Protein AF-A0A942RCL5-F1 (afdb_monomer)

Secondary structure (DSSP, 8-state):
-EEEEETTEEEEE-GGGGTTS-S-EEEEEETTEEEEEE---TT-SEEEEEEE---SSHHHHHHHHHHHHHHHHHHHT--EEEEPPP-------

Sequence (93 aa):
EHIKIQNDTLEVTGEHVLTEAGPLSFYKNFFGADEAITNYLPNKDVWVATLIILEENPEKVWQKRDLVIKRIIAECSTKDYIDSLPDTEIEAD

Solvent-accessible surface area (backbone atoms only — not comparable to full-atom values): 5402 Å² total; per-residue (Å²): 90,32,37,38,38,45,87,42,28,40,35,39,51,62,80,72,64,59,80,78,52,67,75,68,45,82,42,71,62,47,62,74,22,54,30,29,44,25,47,70,52,92,93,56,68,63,33,39,34,41,45,41,72,82,58,101,44,72,69,53,35,53,55,50,48,55,50,23,53,53,41,45,34,65,76,67,62,34,82,45,79,44,80,56,70,77,80,76,78,77,81,78,130

Nearest PDB structures (foldseek):
  6mwz-assembly1_B  TM=3.830E-01  e=1.217E+00  Pseudomonas aeruginosa UCBPP-PA14
  6mwz-assembly1_A  TM=3.521E-01  e=1.067E+00  Pseudomonas aeruginosa UCBPP-PA14
  2idl-assembly1_A  TM=4.008E-01  e=1.300E+00  Streptococcus pneumoniae TIGR4
  5nqh-assembly2_B  TM=4.383E-01  e=3.484E+00  Homo sapiens
  3o6q-assembly1_C  TM=2.599E-01  e=4.532E+00  Bacillus subtilis

Mean predicted aligned error: 6.37 Å

Foldseek 3Di:
DKWKAADLEIEDADPVVVVPQPDWDKDACQLQARIKTKPDDPPDRIMMIDGHHDDPDPVVSVVSVVSSVVSCSVVSVRDYYHYDDYPPPPPDD

Structure (mmCIF, N/CA/C/O backbone):
data_AF-A0A942RCL5-F1
#
_entry.id   AF-A0A942RCL5-F1
#
loop_
_atom_site.group_PDB
_atom_site.id
_atom_site.type_symbol
_atom_site.label_atom_id
_atom_site.label_alt_id
_atom_site.label_comp_id
_atom_site.label_asym_id
_atom_site.labe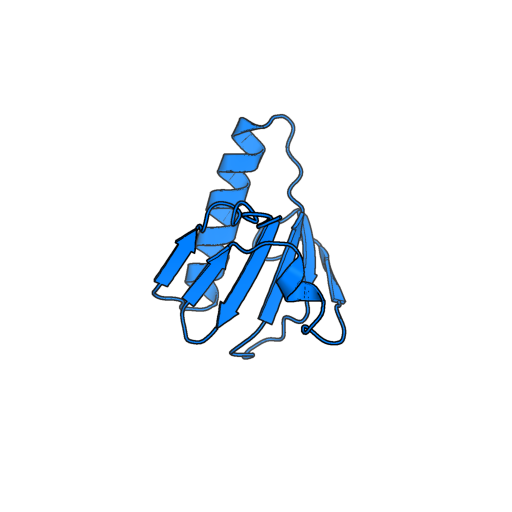l_entity_id
_atom_site.label_seq_id
_atom_site.pdbx_PDB_ins_code
_atom_site.Cartn_x
_atom_site.Cartn_y
_atom_site.Cartn_z
_atom_site.occupancy
_atom_site.B_iso_or_equiv
_atom_site.auth_seq_id
_atom_site.auth_comp_id
_atom_site.auth_asym_id
_atom_site.auth_atom_id
_atom_site.pdbx_PDB_model_num
ATOM 1 N N . GLU A 1 1 ? 7.282 -2.855 -1.055 1.00 87.94 1 GLU A N 1
ATOM 2 C CA . GLU A 1 1 ? 7.225 -1.697 -0.135 1.00 87.94 1 GLU A CA 1
ATOM 3 C C . GLU A 1 1 ? 6.242 -2.007 0.980 1.00 87.94 1 GLU A C 1
ATOM 5 O O . GLU A 1 1 ? 5.226 -2.625 0.688 1.00 87.94 1 GLU A O 1
ATOM 10 N N . HIS A 1 2 ? 6.545 -1.656 2.228 1.00 92.00 2 HIS A N 1
ATOM 11 C CA . HIS A 1 2 ? 5.652 -1.906 3.361 1.00 92.00 2 HIS A CA 1
ATOM 12 C C . HIS A 1 2 ? 4.996 -0.602 3.787 1.00 92.00 2 HIS A C 1
ATOM 14 O O . HIS A 1 2 ? 5.670 0.420 3.884 1.00 92.00 2 HIS A O 1
ATOM 20 N N . ILE A 1 3 ? 3.688 -0.644 4.019 1.00 92.44 3 ILE A N 1
ATOM 21 C CA . ILE A 1 3 ? 2.926 0.505 4.494 1.00 92.44 3 ILE A CA 1
ATOM 22 C C . ILE A 1 3 ? 2.062 0.136 5.691 1.00 92.44 3 ILE A C 1
ATOM 24 O O . ILE A 1 3 ? 1.608 -1.007 5.824 1.00 92.44 3 ILE A O 1
ATOM 28 N N . LYS A 1 4 ? 1.764 1.141 6.507 1.00 92.69 4 LYS A N 1
ATOM 29 C CA . LYS A 1 4 ? 0.785 1.095 7.585 1.00 92.69 4 LYS A CA 1
ATOM 30 C C . LYS A 1 4 ? -0.159 2.286 7.467 1.00 92.69 4 LYS A C 1
ATOM 32 O O . LYS A 1 4 ? 0.280 3.420 7.316 1.00 92.69 4 LYS A O 1
ATOM 37 N N . ILE A 1 5 ? -1.457 2.018 7.565 1.00 91.75 5 ILE A N 1
ATOM 38 C CA . ILE A 1 5 ? -2.489 3.037 7.748 1.00 91.75 5 ILE A CA 1
ATOM 39 C C . ILE A 1 5 ? -2.925 3.013 9.204 1.00 91.75 5 ILE A C 1
ATOM 41 O O . ILE A 1 5 ? -3.236 1.944 9.733 1.00 91.75 5 ILE A O 1
ATOM 45 N N . GLN A 1 6 ? -2.941 4.176 9.848 1.00 90.44 6 GLN A N 1
ATOM 46 C CA . GLN A 1 6 ? -3.473 4.352 11.195 1.00 90.44 6 GLN A CA 1
ATOM 47 C C . GLN A 1 6 ? -3.874 5.811 11.417 1.00 90.44 6 GLN A C 1
ATOM 49 O O . GLN A 1 6 ? -3.064 6.700 11.190 1.00 90.44 6 GLN A O 1
ATOM 54 N N . ASN A 1 7 ? -5.083 6.050 11.938 1.00 83.25 7 ASN A N 1
ATOM 55 C CA . ASN A 1 7 ? -5.549 7.374 12.382 1.00 83.25 7 ASN A CA 1
ATOM 56 C C . ASN A 1 7 ? -5.334 8.493 11.342 1.00 83.25 7 ASN A C 1
ATOM 58 O O . ASN A 1 7 ? -4.749 9.522 11.660 1.00 83.25 7 ASN A O 1
ATOM 62 N N . ASP A 1 8 ? -5.797 8.284 10.109 1.00 85.31 8 ASP A N 1
ATOM 63 C CA . ASP A 1 8 ? -5.610 9.202 8.974 1.00 85.31 8 ASP A CA 1
ATOM 64 C C . ASP A 1 8 ? -4.147 9.396 8.522 1.00 85.31 8 ASP A C 1
ATOM 66 O O . ASP A 1 8 ? -3.874 10.294 7.729 1.00 85.31 8 ASP A O 1
ATOM 70 N N . THR A 1 9 ? -3.207 8.556 8.950 1.00 89.19 9 THR A N 1
ATOM 71 C CA . THR A 1 9 ? -1.804 8.618 8.513 1.00 89.19 9 THR A CA 1
ATOM 72 C C . THR A 1 9 ? -1.453 7.405 7.667 1.00 89.19 9 THR A C 1
ATOM 74 O O . THR A 1 9 ? -1.758 6.274 8.053 1.00 89.19 9 THR A O 1
ATOM 77 N N . LEU A 1 10 ? -0.782 7.636 6.535 1.00 92.00 10 LEU A N 1
ATOM 78 C CA . LEU A 1 10 ? -0.057 6.611 5.788 1.00 92.00 10 LEU A CA 1
ATOM 79 C C . LEU A 1 10 ? 1.429 6.707 6.114 1.00 92.00 10 LEU A C 1
ATOM 81 O O . LEU A 1 10 ? 2.060 7.727 5.855 1.00 92.00 10 LEU A O 1
ATOM 85 N N . GLU A 1 11 ? 1.985 5.625 6.637 1.00 91.12 11 GLU A N 1
ATOM 86 C CA . GLU A 1 11 ? 3.403 5.497 6.955 1.00 91.12 11 GLU A CA 1
ATOM 87 C C . GLU A 1 11 ? 4.038 4.425 6.063 1.00 91.12 11 GLU A C 1
ATOM 89 O O . GLU A 1 11 ? 3.519 3.310 5.970 1.00 91.12 11 GLU A O 1
ATOM 94 N N . VAL A 1 12 ? 5.148 4.754 5.401 1.00 88.06 12 VAL A N 1
ATOM 95 C CA . VAL A 1 12 ? 6.037 3.780 4.757 1.00 88.06 12 VAL A CA 1
ATOM 96 C C . VAL A 1 12 ? 6.990 3.251 5.823 1.00 88.06 12 VAL A C 1
ATOM 98 O O . VAL A 1 12 ? 7.646 4.028 6.513 1.00 88.06 12 VAL A O 1
ATOM 101 N N . THR A 1 13 ? 7.043 1.931 5.985 1.00 84.56 13 THR A N 1
ATOM 102 C CA . THR A 1 13 ? 7.727 1.281 7.111 1.00 84.56 13 THR A CA 1
ATOM 103 C C . THR A 1 13 ? 8.709 0.207 6.646 1.00 84.56 13 THR A C 1
ATOM 105 O O . THR A 1 13 ? 8.733 -0.197 5.482 1.00 84.56 13 THR A O 1
ATOM 108 N N . 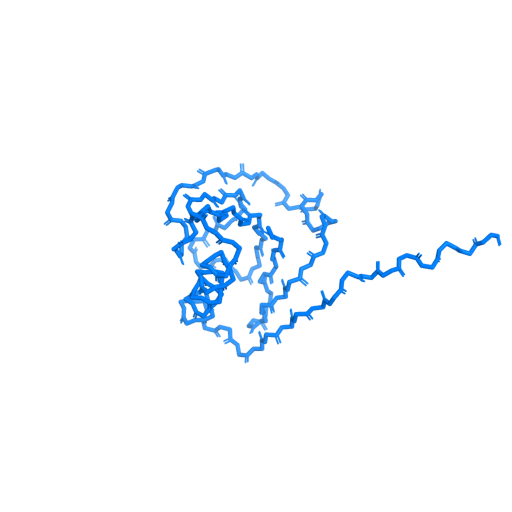GLY A 1 14 ? 9.496 -0.323 7.585 1.00 78.94 14 GLY A N 1
ATOM 109 C CA . GLY A 1 14 ? 10.229 -1.578 7.400 1.00 78.94 14 GLY A CA 1
ATOM 110 C C . GLY A 1 14 ? 9.334 -2.824 7.497 1.00 78.94 14 GLY A C 1
ATOM 111 O O . GLY A 1 14 ? 8.122 -2.731 7.706 1.00 78.94 14 GLY A O 1
ATOM 112 N N . GLU A 1 15 ? 9.947 -4.007 7.386 1.00 72.62 15 GLU A N 1
ATOM 113 C CA . GLU A 1 15 ? 9.270 -5.323 7.398 1.00 72.62 15 GLU A CA 1
ATOM 114 C C . GLU A 1 15 ? 8.573 -5.655 8.731 1.00 72.62 15 GLU A C 1
ATOM 116 O O . GLU A 1 15 ? 7.650 -6.472 8.778 1.00 72.62 15 GLU A O 1
ATOM 121 N N . HIS A 1 16 ? 8.971 -4.982 9.813 1.00 72.56 16 HIS A N 1
ATOM 122 C CA . HIS A 1 16 ? 8.492 -5.225 11.174 1.00 72.56 16 HIS A CA 1
ATOM 123 C C . HIS A 1 16 ? 6.972 -5.086 11.347 1.00 72.56 16 HIS A C 1
ATOM 125 O O . HIS A 1 16 ? 6.402 -5.727 12.221 1.00 72.56 16 HIS A O 1
ATOM 131 N N . VAL A 1 17 ? 6.277 -4.317 10.505 1.00 72.88 17 VAL A N 1
ATOM 132 C CA . VAL A 1 17 ? 4.825 -4.099 10.657 1.00 72.88 17 VAL A CA 1
ATOM 133 C C . VAL A 1 17 ? 3.965 -5.319 10.322 1.00 72.88 17 VAL A C 1
ATOM 135 O O . VAL A 1 17 ? 2.788 -5.362 10.679 1.00 72.88 17 VAL A O 1
ATOM 138 N N . LEU A 1 18 ? 4.522 -6.316 9.631 1.00 73.19 18 LEU A N 1
ATOM 139 C CA . LEU A 1 18 ? 3.779 -7.517 9.246 1.00 73.19 18 LEU A CA 1
ATOM 140 C C . LEU A 1 18 ? 3.659 -8.535 10.382 1.00 73.19 18 LEU A C 1
ATOM 142 O O . LEU A 1 18 ? 2.712 -9.321 10.388 1.00 73.19 18 LEU A O 1
ATOM 146 N N . THR A 1 19 ? 4.589 -8.535 11.341 1.00 74.69 19 THR A N 1
ATOM 147 C CA . THR A 1 19 ? 4.641 -9.547 12.411 1.00 74.69 19 THR A CA 1
ATOM 148 C C . THR A 1 19 ? 3.456 -9.436 13.373 1.00 74.69 19 THR A C 1
ATOM 150 O O . THR A 1 19 ? 2.993 -10.445 13.902 1.00 74.69 19 THR A O 1
ATOM 153 N N . GLU A 1 20 ? 2.903 -8.232 13.532 1.00 74.50 20 GLU A N 1
ATOM 154 C CA . GLU A 1 20 ? 1.760 -7.946 14.410 1.00 74.50 20 GLU A CA 1
ATOM 155 C C . GLU A 1 20 ? 0.416 -7.863 13.660 1.00 74.50 20 GLU A C 1
ATOM 157 O O . GLU A 1 20 ? -0.637 -7.649 14.259 1.00 74.50 20 GLU A O 1
ATOM 162 N N . ALA A 1 21 ? 0.416 -8.052 12.337 1.00 79.19 21 ALA A N 1
ATOM 163 C CA . ALA A 1 21 ? -0.731 -7.761 11.476 1.00 79.19 21 ALA A CA 1
ATOM 164 C C . ALA A 1 21 ? -1.888 -8.774 11.569 1.00 79.19 21 ALA A C 1
ATOM 166 O O . ALA A 1 21 ? -2.983 -8.514 11.052 1.00 79.19 21 ALA A O 1
ATOM 167 N N . GLY A 1 22 ? -1.667 -9.926 12.204 1.00 83.25 22 GLY A N 1
ATOM 168 C CA . GLY A 1 22 ? -2.603 -11.047 12.166 1.00 83.25 22 GLY A CA 1
ATOM 169 C C . GLY A 1 22 ? -2.710 -11.665 10.760 1.00 83.25 22 GLY A C 1
ATOM 170 O O . GLY A 1 22 ? -1.760 -11.591 9.981 1.00 83.25 22 GLY A O 1
ATOM 171 N N . PRO A 1 23 ? -3.841 -12.310 10.412 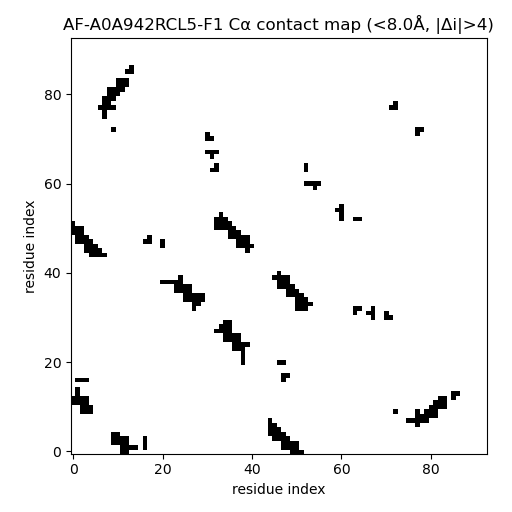1.00 88.75 23 PRO A N 1
ATOM 172 C CA . PRO A 1 23 ? -3.998 -12.976 9.121 1.00 88.75 23 PRO A CA 1
ATOM 173 C C . PRO A 1 23 ? -3.885 -12.007 7.938 1.00 88.75 23 PRO A C 1
ATOM 175 O O . PRO A 1 23 ? -4.588 -10.996 7.874 1.00 88.75 23 PRO A O 1
ATOM 178 N N . LEU A 1 24 ? -3.037 -12.362 6.974 1.00 93.50 24 LEU A N 1
ATOM 179 C CA . LEU A 1 24 ? -2.829 -11.609 5.742 1.00 93.50 24 LEU A CA 1
ATOM 180 C C . LEU A 1 24 ? -3.551 -12.285 4.576 1.00 93.50 24 LEU A C 1
ATOM 182 O O . LEU A 1 24 ? -3.586 -13.510 4.465 1.00 93.50 24 LEU A O 1
ATOM 186 N N . SER A 1 25 ? -4.119 -11.469 3.698 1.00 94.75 25 SER A N 1
ATOM 187 C CA . SER A 1 25 ? -4.758 -11.888 2.455 1.00 94.75 25 SER A CA 1
ATOM 188 C C . SER A 1 25 ? -3.971 -11.363 1.262 1.00 94.75 25 SER A C 1
ATOM 190 O O . SER A 1 25 ? -3.414 -10.266 1.303 1.00 94.75 25 SER A O 1
ATOM 192 N N . PHE A 1 26 ? -3.932 -12.158 0.198 1.00 96.19 26 PHE A N 1
ATOM 193 C CA . PHE A 1 26 ? -3.296 -11.789 -1.059 1.00 96.19 26 PHE A CA 1
ATOM 194 C C . PHE A 1 26 ? -4.325 -11.189 -2.020 1.00 96.19 26 PHE A C 1
ATOM 196 O O . PHE A 1 26 ? -5.380 -11.781 -2.257 1.00 96.19 26 PHE A O 1
ATOM 203 N N . TYR A 1 27 ? -3.990 -10.045 -2.607 1.00 96.12 27 TYR A N 1
ATOM 204 C CA . TYR A 1 27 ? -4.809 -9.338 -3.584 1.00 96.12 27 TYR A CA 1
ATOM 205 C C . TYR A 1 27 ? -3.996 -9.016 -4.832 1.00 9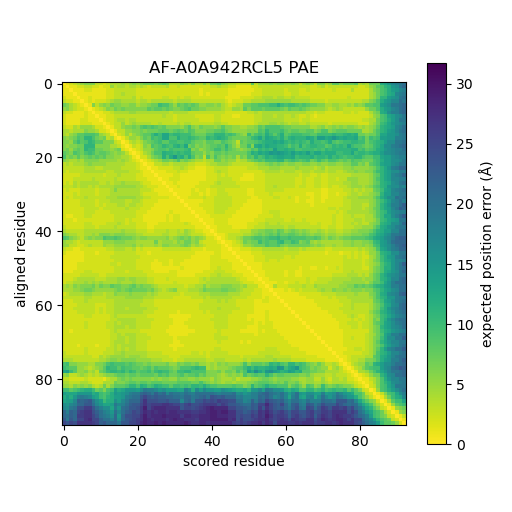6.12 27 TYR A C 1
ATOM 207 O O . TYR A 1 27 ? -2.821 -8.671 -4.750 1.00 96.12 27 TYR A O 1
ATOM 215 N N . LYS A 1 28 ? -4.654 -9.073 -5.990 1.00 96.31 28 LYS A N 1
ATOM 216 C CA . LYS A 1 28 ? -4.136 -8.524 -7.249 1.00 96.31 28 LYS A CA 1
ATOM 217 C C . LYS A 1 28 ? -4.795 -7.178 -7.524 1.00 96.31 28 LYS A C 1
ATOM 219 O O . LYS A 1 28 ? -5.964 -7.008 -7.180 1.00 96.31 28 LYS A O 1
ATOM 224 N N . ASN A 1 29 ? -4.089 -6.271 -8.197 1.00 94.69 29 ASN A N 1
ATOM 225 C CA . ASN A 1 29 ? -4.587 -4.939 -8.563 1.00 94.69 29 ASN A CA 1
ATOM 226 C C . ASN A 1 29 ? -5.074 -4.122 -7.348 1.00 94.69 29 ASN A C 1
ATOM 228 O O . ASN A 1 29 ? -6.177 -3.572 -7.346 1.00 94.69 29 ASN A O 1
ATOM 232 N N . PHE A 1 30 ? -4.260 -4.053 -6.295 1.00 94.94 30 PHE A N 1
ATOM 233 C CA . PHE A 1 30 ? -4.607 -3.417 -5.023 1.00 94.94 30 PHE A CA 1
ATOM 234 C C . PHE A 1 30 ? -4.224 -1.930 -5.031 1.00 94.94 30 PHE A C 1
ATOM 236 O O . PHE A 1 30 ? -3.044 -1.595 -5.021 1.00 94.94 30 PHE A O 1
ATOM 243 N N . PHE A 1 31 ? -5.210 -1.027 -5.108 1.00 93.94 31 PHE A N 1
ATOM 244 C CA . PHE A 1 31 ? -5.000 0.431 -5.248 1.00 93.94 31 PHE A CA 1
ATOM 245 C C . PHE A 1 31 ? -4.041 0.830 -6.393 1.00 93.94 31 PHE A C 1
ATOM 247 O O . PHE A 1 31 ? -3.443 1.901 -6.380 1.00 93.94 31 PHE A O 1
ATOM 254 N N . GLY A 1 32 ? -3.921 -0.015 -7.422 1.00 94.12 32 GLY A N 1
ATOM 255 C CA . GLY A 1 32 ? -3.008 0.177 -8.556 1.00 94.12 32 GLY A CA 1
ATOM 256 C C . GLY A 1 32 ? -1.657 -0.538 -8.433 1.00 94.12 32 GLY A C 1
ATOM 257 O O . GLY A 1 32 ? -0.923 -0.573 -9.418 1.00 94.12 32 GLY A O 1
ATOM 258 N N . ALA A 1 33 ? -1.336 -1.131 -7.277 1.00 96.38 33 ALA A N 1
ATOM 259 C CA . ALA A 1 33 ? -0.230 -2.076 -7.161 1.00 96.38 33 ALA A CA 1
ATOM 260 C C . ALA A 1 33 ? -0.604 -3.384 -7.861 1.00 96.38 33 ALA A C 1
ATOM 262 O O . ALA A 1 33 ? -1.770 -3.790 -7.836 1.00 96.38 33 ALA A O 1
ATOM 263 N N . ASP A 1 34 ? 0.375 -4.050 -8.469 1.00 97.69 34 ASP A N 1
ATOM 264 C CA . ASP A 1 34 ? 0.137 -5.304 -9.186 1.00 97.69 34 ASP A CA 1
ATOM 265 C C . ASP A 1 34 ? -0.340 -6.387 -8.220 1.00 97.69 34 ASP A C 1
ATOM 267 O O . ASP A 1 34 ? -1.331 -7.076 -8.484 1.00 97.69 34 ASP A O 1
ATOM 271 N N . GLU A 1 35 ? 0.313 -6.473 -7.061 1.00 97.62 35 GLU A N 1
ATOM 272 C CA . GLU A 1 35 ? -0.041 -7.400 -5.996 1.00 97.62 35 GLU A CA 1
ATOM 273 C C . GLU A 1 35 ? 0.115 -6.744 -4.619 1.00 97.62 35 GLU A C 1
ATOM 275 O O . GLU A 1 35 ? 0.914 -5.823 -4.425 1.00 97.62 35 GLU A O 1
ATOM 280 N N . ALA A 1 36 ? -0.654 -7.226 -3.647 1.00 96.56 36 ALA A N 1
ATOM 281 C CA . ALA A 1 36 ? -0.504 -6.838 -2.256 1.00 96.56 36 ALA A CA 1
ATOM 282 C C . ALA A 1 36 ? -0.783 -8.001 -1.308 1.00 96.56 36 ALA A C 1
ATOM 284 O O . ALA A 1 36 ? -1.696 -8.798 -1.523 1.00 96.56 36 ALA A O 1
ATOM 285 N N . ILE A 1 37 ? -0.022 -8.050 -0.219 1.00 95.50 37 ILE A N 1
ATOM 286 C CA . ILE A 1 37 ? -0.280 -8.921 0.926 1.00 95.50 37 ILE A CA 1
ATOM 287 C C . ILE A 1 37 ? -0.679 -8.015 2.084 1.00 95.50 37 ILE A C 1
ATOM 289 O O . ILE A 1 37 ? 0.109 -7.175 2.508 1.00 95.50 37 ILE A O 1
ATOM 293 N N . THR A 1 38 ? -1.913 -8.133 2.567 1.00 95.44 38 THR A N 1
ATOM 294 C CA . THR A 1 38 ? -2.477 -7.153 3.502 1.00 95.44 38 THR A CA 1
ATOM 295 C C . THR A 1 38 ? -3.559 -7.741 4.399 1.00 95.44 38 THR A C 1
ATOM 297 O O . THR A 1 38 ? -4.257 -8.681 4.023 1.00 95.44 38 THR A O 1
ATOM 300 N N . ASN A 1 39 ? -3.729 -7.159 5.586 1.00 94.19 39 ASN A N 1
ATOM 301 C CA . ASN A 1 39 ? -4.886 -7.387 6.456 1.00 94.19 39 ASN A CA 1
ATOM 302 C C . ASN A 1 39 ? -5.992 -6.322 6.266 1.00 94.19 39 ASN A C 1
ATOM 304 O O . ASN A 1 39 ? -6.817 -6.127 7.171 1.00 94.19 39 ASN A O 1
ATOM 308 N N . TYR A 1 40 ? -5.974 -5.604 5.135 1.00 93.31 40 TYR A N 1
ATOM 309 C CA . TYR A 1 40 ? -6.972 -4.604 4.770 1.00 93.31 40 TYR A CA 1
ATOM 310 C C . TYR A 1 40 ? -8.371 -5.212 4.706 1.00 93.31 40 TYR A C 1
ATOM 312 O O . TYR A 1 40 ? -8.590 -6.281 4.131 1.00 93.31 40 TYR A O 1
ATOM 320 N N . LEU A 1 41 ? -9.323 -4.472 5.268 1.00 87.94 41 LEU A N 1
ATOM 321 C CA . LEU A 1 41 ? -10.751 -4.693 5.117 1.00 87.94 41 LEU A CA 1
ATOM 322 C C . LEU A 1 41 ? -11.417 -3.331 4.891 1.00 87.94 41 LEU A C 1
ATOM 324 O O . LEU A 1 41 ? -10.963 -2.338 5.472 1.00 8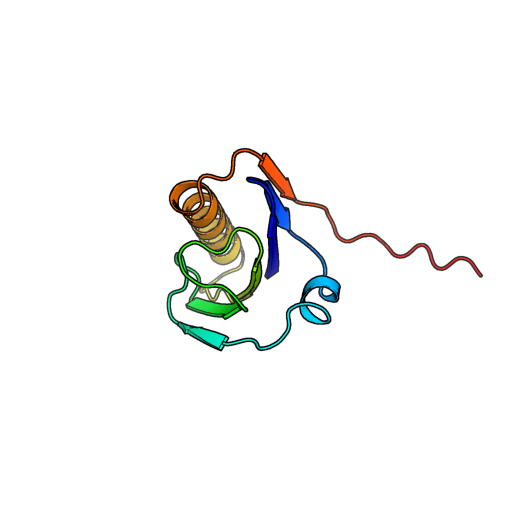7.94 41 LEU A O 1
ATOM 328 N N . PRO A 1 42 ? -12.503 -3.263 4.104 1.00 83.38 42 PRO A N 1
ATOM 329 C CA . PRO A 1 42 ? -13.282 -2.038 3.982 1.00 83.38 42 PRO A CA 1
ATOM 330 C C . PRO A 1 42 ? -13.688 -1.503 5.363 1.00 83.38 42 PRO A C 1
ATOM 332 O O . PRO A 1 42 ? -14.168 -2.265 6.203 1.00 83.38 42 PRO A O 1
ATOM 335 N N . ASN A 1 43 ? -13.519 -0.195 5.580 1.00 80.19 43 ASN A N 1
ATOM 336 C CA . ASN A 1 43 ? -13.800 0.513 6.841 1.00 80.19 43 ASN A CA 1
ATOM 337 C C . ASN A 1 43 ? -12.913 0.129 8.040 1.00 80.19 43 ASN A C 1
ATOM 339 O O . ASN A 1 43 ? -13.282 0.400 9.180 1.00 80.19 43 ASN A O 1
ATOM 343 N N . LYS A 1 44 ? -11.767 -0.522 7.820 1.00 86.69 44 LYS A N 1
ATOM 344 C CA . LYS A 1 44 ? -10.803 -0.781 8.892 1.00 86.69 44 LYS A CA 1
ATOM 345 C C . LYS A 1 44 ? -9.867 0.416 9.056 1.00 86.69 44 LYS A C 1
ATOM 347 O O . LYS A 1 44 ? -9.134 0.745 8.128 1.00 86.69 44 LYS A O 1
ATOM 352 N N . ASP A 1 45 ? -9.843 0.995 10.253 1.00 85.62 45 ASP A N 1
ATOM 353 C CA . ASP A 1 45 ? -9.037 2.191 10.556 1.00 85.62 45 ASP A CA 1
ATOM 354 C C . ASP A 1 45 ? -7.528 1.916 10.616 1.00 85.62 45 ASP A C 1
ATOM 356 O O . ASP A 1 45 ? -6.718 2.827 10.446 1.00 85.62 45 ASP A O 1
ATOM 360 N N . VAL A 1 46 ? -7.142 0.660 10.883 1.00 91.00 46 VAL A N 1
ATOM 361 C CA . VAL A 1 46 ? -5.740 0.248 11.008 1.00 91.00 46 VAL A CA 1
ATOM 362 C C . VAL A 1 46 ? -5.460 -1.005 10.195 1.00 91.00 46 VAL A C 1
ATOM 364 O O . VAL A 1 46 ? -6.037 -2.070 10.438 1.00 91.00 46 VAL A O 1
ATOM 367 N N . TRP A 1 47 ? -4.539 -0.902 9.246 1.00 93.50 47 TRP A N 1
ATOM 368 C CA . TRP A 1 47 ? -4.108 -2.027 8.422 1.00 93.50 47 TRP A CA 1
ATOM 369 C C . TRP A 1 47 ? -2.699 -1.814 7.883 1.00 93.50 47 TRP A C 1
ATOM 371 O O . TRP A 1 47 ? -2.183 -0.701 7.868 1.00 93.50 47 TRP A O 1
ATOM 381 N N . VAL A 1 48 ? -2.076 -2.905 7.456 1.00 94.50 48 VAL A N 1
ATOM 382 C CA . VAL A 1 48 ? -0.741 -2.906 6.858 1.00 94.50 48 VAL A CA 1
ATOM 383 C C . VAL A 1 48 ? -0.774 -3.617 5.520 1.00 94.50 48 VAL A C 1
ATOM 385 O O . VAL A 1 48 ? -1.618 -4.494 5.299 1.00 94.50 48 VAL A O 1
ATOM 388 N N . ALA A 1 49 ? 0.144 -3.271 4.628 1.00 94.38 49 ALA A N 1
ATOM 389 C CA . ALA A 1 49 ? 0.319 -3.986 3.375 1.00 94.38 49 ALA A CA 1
ATOM 390 C C . ALA A 1 49 ? 1.778 -4.049 2.949 1.00 94.38 49 ALA A C 1
ATOM 392 O O . ALA A 1 49 ? 2.507 -3.067 3.048 1.00 94.38 49 ALA A O 1
ATOM 393 N N . THR A 1 50 ? 2.156 -5.183 2.371 1.00 94.75 50 THR A N 1
ATOM 394 C CA . THR A 1 50 ? 3.280 -5.263 1.441 1.00 94.75 50 THR A CA 1
ATOM 395 C C . THR A 1 50 ? 2.749 -5.020 0.038 1.00 94.75 50 THR A C 1
ATOM 397 O O . THR A 1 50 ? 1.998 -5.842 -0.484 1.00 94.75 50 THR A O 1
ATOM 400 N N . LEU A 1 51 ? 3.137 -3.905 -0.571 1.00 95.12 51 LEU A N 1
ATOM 401 C CA . LEU A 1 51 ? 2.852 -3.562 -1.960 1.00 95.12 51 LEU A CA 1
ATOM 402 C C . LEU A 1 51 ? 3.957 -4.110 -2.865 1.00 95.12 51 LEU A C 1
ATOM 404 O O . LEU A 1 51 ? 5.149 -3.869 -2.627 1.00 95.12 51 LEU A O 1
ATOM 408 N N . ILE A 1 52 ? 3.555 -4.820 -3.913 1.00 95.44 52 ILE A N 1
ATOM 409 C CA . ILE A 1 52 ? 4.435 -5.360 -4.946 1.00 95.44 52 ILE A CA 1
ATOM 410 C C . ILE A 1 52 ? 4.093 -4.646 -6.253 1.00 95.44 52 ILE A C 1
ATOM 412 O O . ILE A 1 52 ? 2.953 -4.672 -6.722 1.00 95.44 52 ILE A O 1
ATOM 416 N N . ILE A 1 53 ? 5.098 -3.976 -6.812 1.00 95.94 53 ILE A N 1
ATOM 417 C CA . ILE A 1 53 ? 4.979 -3.158 -8.015 1.00 95.94 53 ILE A CA 1
ATOM 418 C C . ILE A 1 53 ? 5.977 -3.683 -9.037 1.00 95.94 53 ILE A C 1
ATOM 420 O O . ILE A 1 53 ? 7.176 -3.753 -8.766 1.00 95.94 53 ILE A O 1
ATOM 424 N N . LEU A 1 54 ? 5.471 -4.046 -10.208 1.00 94.62 54 LEU A N 1
ATOM 425 C CA . LEU A 1 54 ? 6.236 -4.506 -11.355 1.00 94.62 54 LEU A CA 1
ATOM 426 C C . LEU A 1 54 ? 6.088 -3.503 -12.494 1.00 94.62 54 LEU A C 1
ATOM 428 O O . LEU A 1 54 ? 4.978 -3.187 -12.915 1.00 94.62 54 LEU A O 1
ATOM 432 N N . GLU A 1 55 ? 7.223 -3.051 -13.019 1.00 96.25 55 GLU A N 1
ATOM 433 C CA . GLU A 1 55 ? 7.310 -2.235 -14.227 1.00 96.25 55 GLU A CA 1
ATOM 434 C C . GLU A 1 55 ? 8.585 -2.573 -15.004 1.00 96.25 55 GLU A C 1
ATOM 436 O O . GLU A 1 55 ? 9.518 -3.184 -14.484 1.00 96.25 55 GLU A O 1
ATOM 441 N N . GLU A 1 56 ? 8.631 -2.155 -16.268 1.00 94.31 56 GLU A N 1
ATOM 442 C CA . GLU A 1 56 ? 9.725 -2.471 -17.198 1.00 94.31 56 GLU A CA 1
ATOM 443 C C . GLU A 1 56 ? 11.068 -1.835 -16.812 1.00 94.31 56 GLU A C 1
ATOM 445 O O . GLU A 1 56 ? 12.120 -2.266 -17.282 1.00 94.31 56 GLU A O 1
ATOM 450 N N . ASN A 1 57 ? 11.043 -0.773 -16.004 1.00 95.31 57 ASN A N 1
ATOM 451 C CA . ASN A 1 57 ? 12.243 -0.090 -15.545 1.00 95.31 57 ASN A CA 1
ATOM 452 C C . ASN A 1 57 ? 12.030 0.580 -14.175 1.00 95.31 57 ASN A C 1
ATOM 454 O O . ASN A 1 57 ? 10.887 0.862 -13.802 1.00 95.31 57 ASN A O 1
ATOM 458 N N . PRO A 1 58 ? 13.119 0.882 -13.443 1.00 93.44 58 PRO A N 1
ATOM 459 C CA . PRO A 1 58 ? 13.027 1.466 -12.106 1.00 93.44 58 PRO A CA 1
ATOM 460 C C . PRO A 1 58 ? 12.288 2.808 -12.049 1.00 93.44 58 PRO A C 1
ATOM 462 O O . PRO A 1 58 ? 11.553 3.049 -11.100 1.00 93.44 58 PRO A O 1
ATOM 465 N N . GLU A 1 59 ? 12.436 3.678 -13.053 1.00 95.19 59 GLU A N 1
ATOM 466 C CA . GLU A 1 59 ? 11.754 4.981 -13.077 1.00 95.19 59 GLU A CA 1
ATOM 467 C C . GLU A 1 59 ? 10.228 4.811 -13.107 1.00 95.19 59 GLU A C 1
ATOM 469 O O . GLU A 1 59 ? 9.510 5.455 -12.341 1.00 95.19 59 GLU A O 1
ATOM 474 N N . LYS A 1 60 ? 9.730 3.880 -13.926 1.00 95.88 60 LYS A N 1
ATOM 475 C CA . LYS A 1 60 ? 8.308 3.525 -13.971 1.00 95.88 60 LYS A CA 1
ATOM 476 C C . LYS A 1 60 ? 7.828 2.893 -12.664 1.00 95.88 60 LYS A C 1
ATOM 478 O O . LYS A 1 60 ? 6.711 3.190 -12.246 1.00 95.88 60 LYS A O 1
ATOM 483 N N . VAL A 1 61 ? 8.654 2.075 -11.997 1.00 94.94 61 VAL A N 1
ATOM 484 C CA . VAL A 1 61 ? 8.319 1.528 -10.666 1.00 94.94 61 VAL A CA 1
ATOM 485 C C . VAL A 1 61 ? 8.050 2.670 -9.686 1.00 94.94 61 VAL A C 1
ATOM 487 O O . VAL A 1 61 ? 7.010 2.663 -9.032 1.00 94.94 61 VAL A O 1
ATOM 490 N N . TRP A 1 62 ? 8.928 3.678 -9.630 1.00 92.94 62 TRP A N 1
ATOM 491 C CA . TRP A 1 62 ? 8.752 4.842 -8.753 1.00 92.94 62 TRP A CA 1
ATOM 492 C C . TRP A 1 62 ? 7.510 5.662 -9.108 1.00 92.94 62 TRP A C 1
ATOM 494 O O . TRP A 1 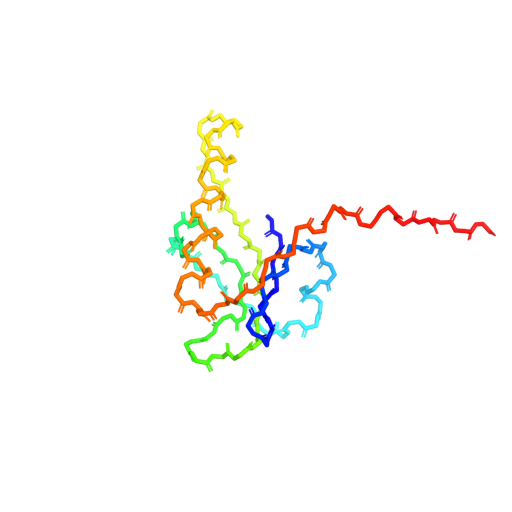62 ? 6.720 5.996 -8.229 1.00 92.94 62 TRP A O 1
ATOM 504 N N . GLN A 1 63 ? 7.274 5.917 -10.397 1.00 95.62 63 GLN A N 1
ATOM 505 C CA . GLN A 1 63 ? 6.072 6.629 -10.845 1.00 95.62 63 GLN A CA 1
ATOM 506 C C . GLN A 1 63 ? 4.787 5.884 -10.457 1.00 95.62 63 GLN A C 1
ATOM 508 O O . GLN A 1 63 ? 3.840 6.494 -9.959 1.00 95.62 63 GLN A O 1
ATOM 513 N N . LYS A 1 64 ? 4.743 4.561 -10.659 1.00 95.81 64 LYS A N 1
ATOM 514 C CA . LYS A 1 64 ? 3.590 3.731 -10.292 1.00 95.81 64 LYS A CA 1
ATOM 515 C C . LYS A 1 64 ? 3.402 3.677 -8.785 1.00 95.81 64 LYS A C 1
ATOM 517 O O . LYS A 1 64 ? 2.278 3.828 -8.318 1.00 95.81 64 LYS A O 1
ATOM 522 N N . ARG A 1 65 ? 4.486 3.538 -8.028 1.00 94.62 65 ARG A N 1
ATOM 523 C CA . ARG A 1 65 ? 4.482 3.603 -6.565 1.00 94.62 65 ARG A CA 1
ATOM 524 C C . ARG A 1 65 ? 3.858 4.897 -6.058 1.00 94.62 65 ARG A C 1
ATOM 526 O O . ARG A 1 65 ? 2.903 4.839 -5.288 1.00 94.62 65 ARG A O 1
ATOM 533 N N . ASP A 1 66 ? 4.281 6.047 -6.570 1.00 93.88 66 ASP A N 1
ATOM 534 C CA . ASP A 1 66 ? 3.712 7.335 -6.167 1.00 93.88 66 ASP A CA 1
ATOM 535 C C . ASP A 1 66 ? 2.213 7.446 -6.497 1.00 93.88 66 ASP A C 1
ATOM 537 O O . ASP A 1 66 ? 1.447 8.054 -5.746 1.00 93.88 66 ASP A O 1
ATOM 541 N N . LEU A 1 67 ? 1.766 6.853 -7.610 1.00 95.62 67 LEU A N 1
ATOM 542 C CA . LEU A 1 67 ? 0.344 6.787 -7.961 1.00 95.62 67 LEU A CA 1
ATOM 543 C C . LEU A 1 67 ? -0.448 5.886 -7.008 1.00 95.62 67 LEU A C 1
ATOM 545 O O . LEU A 1 67 ? -1.551 6.261 -6.610 1.00 95.62 67 LEU A O 1
ATOM 549 N N . VAL A 1 68 ? 0.109 4.735 -6.624 1.00 95.44 68 VAL A N 1
ATOM 550 C CA . VAL A 1 68 ? -0.504 3.823 -5.648 1.00 95.44 68 VAL A CA 1
ATOM 551 C C . VAL A 1 68 ? -0.668 4.518 -4.303 1.00 95.44 68 VAL A C 1
ATOM 553 O O . VAL A 1 68 ? -1.775 4.555 -3.772 1.00 95.44 68 VAL A O 1
ATOM 556 N N . ILE A 1 69 ? 0.391 5.145 -3.789 1.00 93.00 69 ILE A N 1
ATOM 557 C CA . ILE A 1 69 ? 0.351 5.877 -2.519 1.00 93.00 69 ILE A CA 1
ATOM 558 C C . ILE A 1 69 ? -0.693 6.997 -2.567 1.00 93.00 69 ILE A C 1
ATOM 560 O O . ILE A 1 69 ? -1.560 7.065 -1.697 1.00 93.00 69 ILE A O 1
ATOM 564 N N . LYS A 1 70 ? -0.698 7.824 -3.622 1.00 93.06 70 LYS A N 1
ATOM 565 C CA . LYS A 1 70 ? -1.716 8.877 -3.802 1.00 93.06 70 LYS A CA 1
ATOM 566 C C . LYS A 1 70 ? -3.137 8.324 -3.805 1.00 93.06 70 LYS A C 1
ATOM 568 O O . LYS A 1 70 ? -4.045 8.963 -3.275 1.00 93.06 70 LYS A O 1
ATOM 573 N N . ARG A 1 71 ? -3.341 7.153 -4.407 1.00 94.38 71 ARG A N 1
ATOM 574 C CA . ARG A 1 71 ? -4.652 6.515 -4.475 1.00 94.38 71 ARG A CA 1
ATOM 575 C C . ARG A 1 71 ? -5.098 5.977 -3.121 1.00 94.38 71 ARG A C 1
ATOM 577 O O . ARG A 1 71 ? -6.249 6.191 -2.755 1.00 94.38 71 ARG A O 1
ATOM 584 N N . ILE A 1 72 ? -4.198 5.354 -2.362 1.00 92.44 72 ILE A N 1
ATOM 585 C CA . ILE A 1 72 ? -4.483 4.918 -0.989 1.00 92.44 72 ILE A CA 1
ATOM 586 C C . ILE A 1 72 ? -4.843 6.128 -0.128 1.00 92.44 72 ILE A C 1
ATOM 588 O O . ILE A 1 72 ? -5.854 6.085 0.566 1.00 92.44 72 ILE A O 1
ATOM 592 N N . ILE A 1 73 ? -4.084 7.224 -0.236 1.00 90.31 73 ILE A N 1
ATOM 593 C CA . ILE A 1 73 ? -4.354 8.460 0.508 1.00 90.31 73 ILE A CA 1
ATOM 594 C C . ILE A 1 73 ? -5.758 8.995 0.204 1.00 90.31 73 ILE A C 1
ATOM 596 O O . ILE A 1 73 ? -6.526 9.298 1.117 1.00 90.31 73 ILE A O 1
ATOM 600 N N . ALA A 1 74 ? -6.114 9.065 -1.082 1.00 90.56 74 ALA A N 1
ATOM 601 C CA . ALA A 1 74 ? -7.411 9.566 -1.521 1.00 90.56 74 ALA A CA 1
ATOM 602 C C . ALA A 1 74 ? -8.579 8.668 -1.081 1.00 90.56 74 ALA A C 1
ATOM 604 O O . ALA A 1 74 ? -9.605 9.173 -0.632 1.00 90.56 74 ALA A O 1
ATOM 605 N N . GLU A 1 75 ? -8.441 7.346 -1.205 1.00 89.38 75 GLU A N 1
ATOM 606 C CA . GLU A 1 75 ? -9.520 6.398 -0.897 1.00 89.38 75 GLU A CA 1
ATOM 607 C C . GLU A 1 75 ? -9.663 6.121 0.610 1.00 89.38 75 GLU A C 1
ATOM 609 O O . GLU A 1 75 ? -10.772 5.882 1.082 1.00 89.38 75 GLU A O 1
ATOM 614 N N . CYS A 1 76 ? -8.574 6.198 1.382 1.00 86.38 76 CYS A N 1
ATOM 615 C CA . CYS A 1 76 ? -8.587 6.008 2.837 1.00 86.38 76 CYS A CA 1
ATOM 616 C C . CYS A 1 76 ? -8.753 7.320 3.619 1.00 86.38 76 CYS A C 1
ATOM 618 O O . CYS A 1 76 ? -8.756 7.291 4.845 1.00 86.38 76 CYS A O 1
ATOM 620 N N . SER A 1 77 ? -8.902 8.459 2.931 1.00 84.38 77 SER A N 1
ATOM 621 C CA . SER A 1 77 ? -9.025 9.793 3.543 1.00 84.38 77 SER A CA 1
ATOM 622 C C . SER A 1 77 ? -7.887 10.143 4.513 1.00 84.38 77 SER A C 1
ATOM 624 O O . SER A 1 77 ? -8.095 10.884 5.476 1.00 84.38 77 SER A O 1
ATOM 626 N N . THR A 1 78 ? -6.677 9.637 4.262 1.00 82.44 78 THR A N 1
ATOM 627 C CA . THR A 1 78 ? -5.521 9.966 5.100 1.00 82.44 78 THR A CA 1
ATOM 628 C C . THR A 1 78 ? -5.083 11.405 4.847 1.00 82.44 78 THR A C 1
ATOM 630 O O . THR A 1 78 ? -5.066 11.873 3.708 1.00 82.44 78 THR A O 1
ATOM 633 N N . LYS A 1 79 ? -4.709 12.112 5.906 1.00 82.19 79 LYS A N 1
ATOM 634 C CA . LYS A 1 79 ? -4.277 13.511 5.884 1.00 82.19 79 LYS A CA 1
ATOM 635 C C . LYS A 1 79 ? -2.760 13.638 5.923 1.00 82.19 79 LYS A C 1
ATOM 637 O O . LYS A 1 79 ? -2.231 14.584 5.347 1.00 82.19 79 LYS A O 1
ATOM 642 N N . ASP A 1 80 ? -2.091 12.669 6.539 1.00 85.81 80 ASP A N 1
ATOM 643 C CA . ASP A 1 80 ? -0.650 12.682 6.749 1.00 85.81 80 ASP A CA 1
ATOM 644 C C . ASP A 1 80 ? 0.026 11.544 5.973 1.00 85.81 80 ASP A C 1
ATOM 646 O O . ASP A 1 80 ? -0.483 10.423 5.900 1.00 85.81 80 ASP A O 1
ATOM 650 N N . TYR A 1 81 ? 1.180 11.847 5.377 1.00 87.00 81 TYR A N 1
ATOM 651 C CA . TYR A 1 81 ? 2.033 10.889 4.676 1.00 87.00 81 TYR A CA 1
ATOM 652 C C . TYR A 1 81 ? 3.452 10.978 5.230 1.00 87.00 81 TYR A C 1
ATOM 654 O O . TYR A 1 81 ? 4.071 12.043 5.181 1.00 87.00 81 TYR A O 1
ATOM 662 N N . ILE A 1 82 ? 3.952 9.860 5.750 1.00 85.56 82 ILE A N 1
ATOM 663 C CA . ILE A 1 82 ? 5.282 9.737 6.339 1.00 85.56 82 ILE A CA 1
ATOM 664 C C . ILE A 1 82 ? 6.058 8.701 5.529 1.00 85.56 82 ILE A C 1
ATOM 666 O O . ILE A 1 82 ? 5.728 7.519 5.534 1.00 85.56 82 ILE A O 1
ATOM 670 N N . ASP A 1 83 ? 7.092 9.161 4.834 1.00 81.56 83 ASP A N 1
ATOM 671 C CA . ASP A 1 83 ? 8.033 8.310 4.106 1.00 81.56 83 ASP A CA 1
ATOM 672 C C . ASP A 1 83 ? 9.331 8.238 4.910 1.00 81.56 83 ASP A C 1
ATOM 674 O O . ASP A 1 83 ? 10.281 8.991 4.674 1.00 81.56 83 ASP A O 1
ATOM 678 N N . SER A 1 84 ? 9.313 7.424 5.965 1.00 66.38 84 SER A N 1
ATOM 679 C CA . SER A 1 84 ? 10.494 7.212 6.792 1.00 66.38 84 SER A CA 1
ATOM 680 C C . SER A 1 84 ? 11.482 6.368 5.993 1.00 66.38 84 SER A C 1
ATOM 682 O O . SER A 1 84 ? 11.210 5.215 5.660 1.00 66.38 84 SER A O 1
ATOM 684 N N . LEU A 1 85 ? 12.650 6.942 5.685 1.00 53.78 85 LEU A N 1
ATOM 685 C CA . LEU A 1 85 ? 13.804 6.157 5.245 1.00 53.78 85 LEU A CA 1
ATOM 686 C C . LEU A 1 85 ? 14.057 5.048 6.276 1.00 53.78 85 LEU A C 1
ATOM 688 O O . LEU A 1 85 ? 13.787 5.280 7.456 1.0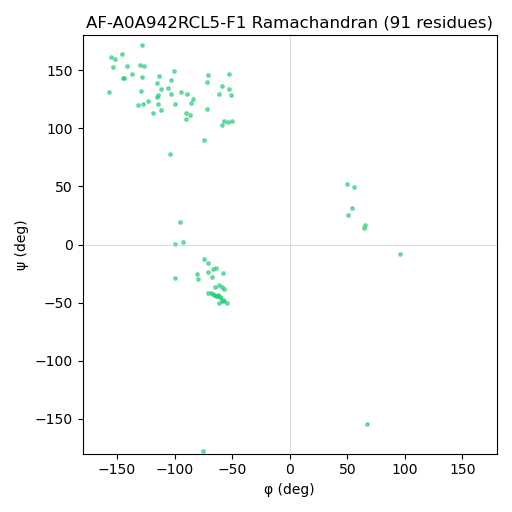0 53.78 85 LEU A O 1
ATOM 692 N N . PRO A 1 86 ? 14.544 3.862 5.863 1.00 50.59 86 PRO A N 1
ATOM 693 C CA . PRO A 1 86 ? 14.747 2.763 6.795 1.00 50.59 86 PRO A CA 1
ATOM 694 C C . PRO A 1 86 ? 15.550 3.262 7.992 1.00 50.59 86 PRO A C 1
ATOM 696 O O . PRO A 1 86 ? 16.595 3.892 7.803 1.00 50.59 86 PRO A O 1
ATOM 699 N N . ASP A 1 87 ? 15.043 2.994 9.198 1.00 50.56 87 ASP A N 1
ATOM 700 C CA . ASP A 1 87 ? 15.823 3.138 10.417 1.00 50.56 87 ASP A CA 1
ATOM 701 C C . ASP A 1 87 ? 17.096 2.323 10.197 1.00 50.56 87 AS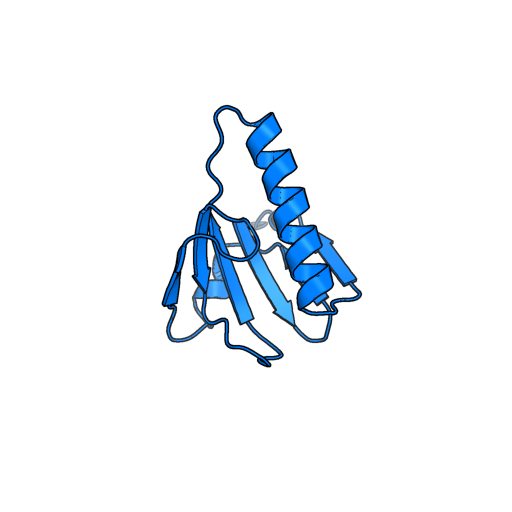P A C 1
ATOM 703 O O . ASP A 1 87 ? 17.073 1.093 10.161 1.00 50.56 87 ASP A O 1
ATOM 707 N N . THR A 1 88 ? 18.217 3.002 9.958 1.00 42.59 88 THR A N 1
ATOM 708 C CA . THR A 1 88 ? 19.524 2.383 10.136 1.00 42.59 88 THR A CA 1
ATOM 709 C C . THR A 1 88 ? 19.555 1.949 11.588 1.00 42.59 88 THR A C 1
ATOM 711 O O . THR A 1 88 ? 19.688 2.798 12.470 1.00 42.59 88 THR A O 1
ATOM 714 N N . GLU A 1 89 ? 19.368 0.653 11.829 1.00 49.31 89 GLU A N 1
ATOM 715 C CA . GLU A 1 89 ? 19.635 0.033 13.116 1.00 49.31 89 GLU A CA 1
ATOM 716 C C . GLU A 1 89 ? 21.047 0.461 13.520 1.00 49.31 89 GLU A C 1
ATOM 718 O O . GLU A 1 89 ? 22.043 0.055 12.920 1.00 49.31 89 GLU 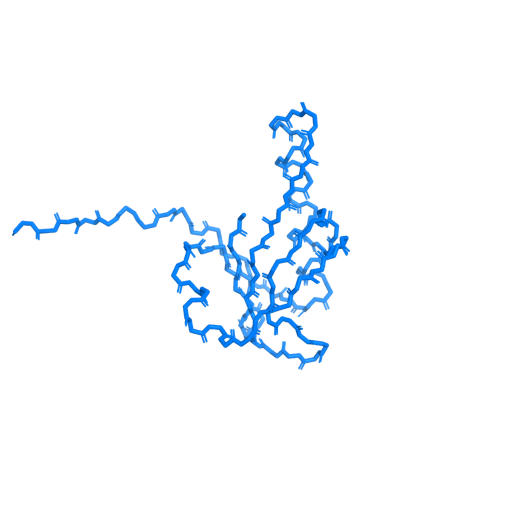A O 1
ATOM 723 N N . ILE A 1 90 ? 21.146 1.370 14.490 1.00 48.66 90 ILE A N 1
ATOM 724 C CA . ILE A 1 90 ? 22.405 1.602 15.180 1.00 48.66 90 ILE A CA 1
ATOM 725 C C . ILE A 1 90 ? 22.546 0.386 16.092 1.00 48.66 90 ILE A C 1
ATOM 727 O O . ILE A 1 90 ? 22.029 0.386 17.209 1.00 48.66 90 ILE A O 1
ATOM 731 N N . GLU A 1 91 ? 23.184 -0.672 15.588 1.00 48.34 91 GLU A N 1
ATOM 732 C CA . GLU A 1 91 ? 23.735 -1.723 16.438 1.00 48.34 91 GLU A CA 1
ATOM 733 C C . GLU A 1 91 ? 24.711 -1.043 17.408 1.00 48.34 91 GLU A C 1
ATOM 735 O O . GLU A 1 91 ? 25.772 -0.551 17.019 1.00 48.34 91 GLU A O 1
ATOM 740 N N . ALA A 1 92 ? 24.304 -0.921 18.670 1.00 47.81 92 ALA A N 1
ATOM 741 C CA . ALA A 1 92 ? 25.202 -0.568 19.754 1.00 47.81 92 ALA A CA 1
ATOM 742 C C . ALA A 1 92 ? 25.830 -1.869 20.274 1.00 47.81 92 ALA A C 1
ATOM 744 O O . ALA A 1 92 ? 25.114 -2.701 20.836 1.00 47.81 92 ALA A O 1
ATOM 745 N N . ASP A 1 93 ? 27.137 -2.019 20.033 1.00 49.34 93 ASP A N 1
ATOM 746 C CA . ASP A 1 93 ? 28.027 -3.035 20.626 1.00 49.34 93 ASP A CA 1
ATOM 747 C C . ASP A 1 93 ? 27.970 -3.058 22.168 1.00 49.34 93 ASP A C 1
ATOM 749 O O . ASP A 1 93 ? 27.930 -1.965 22.790 1.00 49.34 93 ASP A O 1
#

pLDDT: mean 85.81, std 13.82, range [42.59, 97.69]

Radius of gyration: 13.58 Å; Cα contacts (8 Å, |Δi|>4): 153; chains: 1; bounding box: 42×26×38 Å